Protein AF-A0A7C6AUC5-F1 (afdb_monomer)

Nearest PDB structures (foldseek):
  6z1p-assembly1_BX  TM=3.659E-01  e=3.347E+00  Tetrahymena thermophila SB210

pLDDT: mean 86.04, std 10.65, range [61.38, 98.44]

Solvent-accessible surface area (backbone atoms only — not comparable to full-atom values): 4644 Å² total; per-residue (Å²): 114,72,69,59,54,54,52,52,54,59,59,64,67,70,71,70,77,85,86,69,78,70,68,90,62,86,90,66,55,66,42,82,69,44,78,48,78,56,96,95,39,82,46,77,55,52,45,57,44,37,77,55,64,84,97,54,101,62,69,82,97,41,75,34,52,86,93,113

Secondary structure (DSSP, 8-state):
-HHHHHHHHHHHTT---------S--SSB--S-EEEEETTEEEEE---EEEPPTTSSS-TTSEEETT-

Sequence (68 aa):
MKGYLVLILLFGFTIFEAHAQNPIIRDRFSADPSARVFNGRVYVFPSHDIPVPEGKNLRKGWFCMEDY

Foldseek 3Di:
DVVVVVVVVVVVVPPPDDDDCPPVDDPFDWADWDWDDDPNDIDTDTFRWDQDDPPDPDDHPGTDGPVD

Mean predicted aligned error: 8.71 Å

Structure (mmCIF, N/CA/C/O backbone):
data_AF-A0A7C6AUC5-F1
#
_entry.id   AF-A0A7C6AUC5-F1
#
loop_
_atom_site.group_PDB
_atom_site.id
_atom_site.type_symbol
_atom_site.label_atom_id
_atom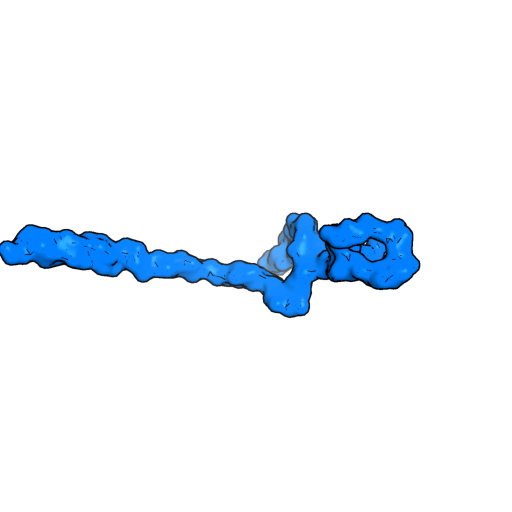_site.label_alt_id
_atom_site.label_comp_id
_atom_site.label_asym_id
_atom_site.label_entity_id
_atom_site.label_seq_id
_atom_site.pdbx_PDB_ins_code
_atom_site.Cartn_x
_atom_site.Cartn_y
_atom_site.Cartn_z
_atom_site.occupancy
_atom_site.B_iso_or_equiv
_atom_site.auth_seq_id
_atom_site.auth_comp_id
_atom_site.auth_asym_id
_atom_site.auth_atom_id
_atom_site.pdbx_PDB_model_num
ATOM 1 N N . MET A 1 1 ? 15.651 -30.966 39.965 1.00 61.38 1 MET A N 1
ATOM 2 C CA . MET A 1 1 ? 14.718 -31.431 38.908 1.00 61.38 1 MET A CA 1
ATOM 3 C C . MET A 1 1 ? 13.440 -30.588 38.809 1.00 61.38 1 MET A C 1
ATOM 5 O O . MET A 1 1 ? 13.141 -30.147 37.713 1.00 61.38 1 MET A O 1
ATOM 9 N N . LYS A 1 2 ? 12.725 -30.277 39.906 1.00 65.06 2 LYS A N 1
ATOM 10 C CA . LYS A 1 2 ? 11.473 -29.477 39.868 1.00 65.06 2 LYS A CA 1
ATOM 11 C C . LYS A 1 2 ? 11.625 -28.035 39.333 1.00 65.06 2 LYS A C 1
ATOM 13 O O . LYS A 1 2 ? 10.741 -27.565 38.634 1.00 65.06 2 LYS A O 1
ATOM 18 N N . GLY A 1 3 ? 12.749 -27.358 39.601 1.00 69.69 3 GLY A N 1
ATOM 19 C CA . GLY A 1 3 ? 12.994 -25.986 39.115 1.00 69.69 3 GLY A CA 1
ATOM 20 C C . GLY A 1 3 ? 13.158 -25.873 37.593 1.00 69.69 3 GLY A C 1
ATOM 21 O O . GLY A 1 3 ? 12.659 -24.931 36.992 1.00 69.69 3 GLY A O 1
ATOM 22 N N . TYR A 1 4 ? 13.770 -26.876 36.954 1.00 78.56 4 TYR A N 1
ATOM 23 C CA . TYR A 1 4 ? 13.887 -26.932 35.493 1.00 78.56 4 TYR A CA 1
ATOM 24 C C . TYR A 1 4 ? 12.526 -27.139 34.816 1.00 78.56 4 TYR A C 1
ATOM 26 O O . TYR A 1 4 ? 12.285 -26.579 33.754 1.00 78.56 4 TYR A O 1
ATOM 34 N N . LEU A 1 5 ? 11.610 -27.875 35.458 1.00 79.12 5 LEU A N 1
ATOM 35 C CA . LEU A 1 5 ? 10.247 -28.073 34.957 1.00 79.12 5 LEU A CA 1
ATOM 36 C C . LEU A 1 5 ? 9.459 -26.752 34.914 1.00 79.12 5 LEU A C 1
ATOM 38 O O . LEU A 1 5 ? 8.774 -26.479 33.935 1.00 79.12 5 LEU A O 1
ATOM 42 N N . VAL A 1 6 ? 9.599 -25.910 35.943 1.00 79.75 6 VAL A N 1
ATOM 43 C CA . VAL A 1 6 ? 8.973 -24.575 35.983 1.00 79.75 6 VAL A CA 1
ATOM 44 C C . VAL A 1 6 ? 9.544 -23.671 34.889 1.00 79.75 6 VAL A C 1
ATOM 46 O O . VAL A 1 6 ? 8.790 -22.974 34.217 1.00 79.75 6 VAL A O 1
ATOM 49 N N . LEU A 1 7 ? 10.859 -23.726 34.663 1.00 77.56 7 LEU A N 1
ATOM 50 C CA . LEU A 1 7 ? 11.513 -22.940 33.617 1.00 77.56 7 LEU A CA 1
ATOM 51 C C . LEU A 1 7 ? 11.039 -23.341 32.207 1.00 77.56 7 LEU A C 1
ATOM 53 O O . LEU A 1 7 ? 10.779 -22.472 31.382 1.00 77.56 7 LEU A O 1
ATOM 57 N N . ILE A 1 8 ? 10.875 -24.645 31.952 1.00 79.88 8 I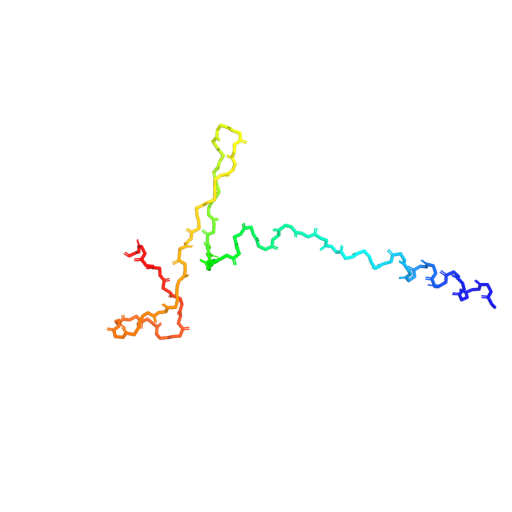LE A N 1
ATOM 58 C CA . ILE A 1 8 ? 10.374 -25.182 30.674 1.00 79.88 8 ILE A CA 1
ATOM 59 C C . ILE A 1 8 ? 8.919 -24.760 30.426 1.00 79.88 8 ILE A C 1
ATOM 61 O O . ILE A 1 8 ? 8.573 -24.397 29.305 1.00 79.88 8 ILE A O 1
ATOM 65 N N . LEU A 1 9 ? 8.074 -24.755 31.462 1.00 74.88 9 LEU A N 1
ATOM 66 C CA . LEU A 1 9 ? 6.679 -24.313 31.347 1.00 74.88 9 LEU A CA 1
ATOM 67 C C . LEU A 1 9 ? 6.565 -22.808 31.061 1.00 74.88 9 LEU A C 1
ATOM 69 O O . LEU A 1 9 ? 5.728 -22.407 30.257 1.00 74.88 9 LEU A O 1
ATOM 73 N N . LEU A 1 10 ? 7.429 -21.985 31.665 1.00 71.25 10 LEU A N 1
ATOM 74 C CA . LEU A 1 10 ? 7.488 -20.546 31.383 1.00 71.25 10 LEU A CA 1
ATOM 75 C C . LEU A 1 10 ? 7.963 -20.260 29.951 1.00 71.25 10 LEU A C 1
ATOM 77 O O . LEU A 1 10 ? 7.391 -19.402 29.287 1.00 71.25 10 LEU A O 1
ATOM 81 N N . PHE A 1 11 ? 8.950 -21.011 29.452 1.00 66.44 11 PHE A N 1
ATOM 82 C CA . PHE A 1 11 ? 9.443 -20.879 28.075 1.00 66.44 11 PHE A CA 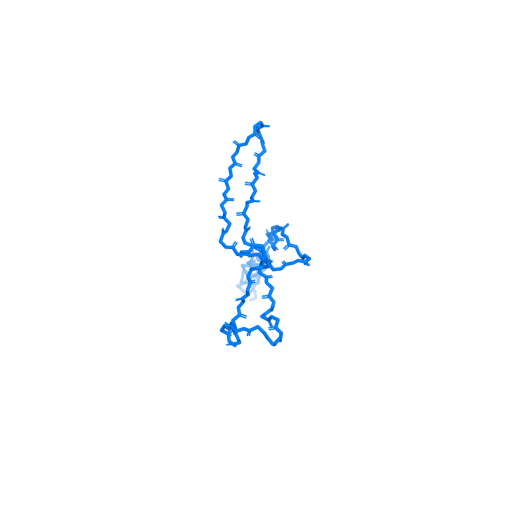1
ATOM 83 C C . PHE A 1 11 ? 8.452 -21.405 27.023 1.00 66.44 11 PHE A C 1
ATOM 85 O O . PHE A 1 11 ? 8.375 -20.872 25.920 1.00 66.44 11 PHE A O 1
ATOM 92 N N . GLY A 1 12 ? 7.669 -22.437 27.353 1.00 66.00 12 GLY A N 1
ATOM 93 C CA . GLY A 1 12 ? 6.631 -22.968 26.464 1.00 66.00 12 GLY A CA 1
ATOM 94 C C . GLY A 1 12 ? 5.451 -22.012 26.257 1.00 66.00 12 GLY A C 1
ATOM 95 O O . GLY A 1 12 ? 4.803 -22.062 25.216 1.00 66.00 12 GLY A O 1
ATOM 96 N N . PHE A 1 13 ? 5.186 -21.114 27.213 1.00 62.47 13 PHE A N 1
ATOM 97 C CA . PHE A 1 13 ? 4.069 -20.167 27.136 1.00 62.47 13 PHE A CA 1
ATOM 98 C C . PHE A 1 13 ? 4.365 -18.947 26.245 1.00 62.47 13 PHE A C 1
ATOM 100 O O . PHE A 1 13 ? 3.444 -18.266 25.802 1.00 62.47 13 PHE A O 1
ATOM 107 N N . THR A 1 14 ? 5.638 -18.667 25.950 1.00 63.03 14 THR A N 1
ATOM 108 C CA . THR A 1 14 ? 6.056 -17.474 25.192 1.00 63.03 14 THR A CA 1
ATOM 109 C C . THR A 1 14 ? 6.112 -17.673 23.674 1.00 63.03 14 THR A C 1
ATOM 111 O O . THR A 1 14 ? 6.487 -16.744 22.969 1.00 63.03 14 THR A O 1
ATOM 114 N N . ILE A 1 15 ? 5.737 -18.847 23.151 1.00 66.81 15 ILE A N 1
ATOM 115 C CA . ILE A 1 15 ? 5.794 -19.165 21.706 1.00 66.81 15 ILE A CA 1
ATOM 116 C C . ILE A 1 15 ? 4.423 -18.986 21.027 1.00 66.81 15 ILE A C 1
ATOM 118 O O . ILE A 1 15 ? 4.043 -19.739 20.134 1.00 66.81 15 ILE A O 1
ATOM 122 N N . PHE A 1 16 ? 3.640 -17.999 21.461 1.00 70.94 16 PHE A N 1
ATOM 123 C CA . PHE A 1 16 ? 2.472 -17.578 20.692 1.00 70.94 16 PHE A CA 1
ATOM 124 C C . PHE A 1 1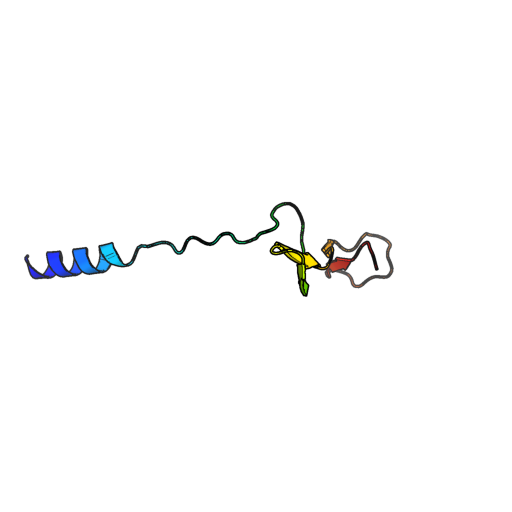6 ? 2.939 -16.645 19.576 1.00 70.94 16 PHE A C 1
ATOM 126 O O . PHE A 1 16 ? 3.185 -15.461 19.802 1.00 70.94 16 PHE A O 1
ATOM 133 N N . GLU A 1 17 ? 3.082 -17.200 18.373 1.00 72.81 17 GLU A N 1
ATOM 134 C CA . GLU A 1 17 ? 3.273 -16.421 17.151 1.00 72.81 17 GLU A CA 1
ATOM 135 C C . GLU A 1 17 ? 2.107 -15.437 16.991 1.00 72.81 17 GLU A C 1
ATOM 137 O O . GLU A 1 17 ? 0.929 -15.811 17.021 1.00 72.81 17 GLU A O 1
ATOM 142 N N . ALA A 1 18 ? 2.433 -14.154 16.851 1.00 76.00 18 ALA A N 1
ATOM 143 C CA . ALA A 1 18 ? 1.437 -13.122 16.623 1.00 76.00 18 ALA A CA 1
ATOM 144 C C . ALA A 1 18 ? 0.910 -13.253 15.187 1.00 76.00 18 ALA A C 1
ATOM 146 O O . ALA A 1 18 ? 1.550 -12.828 14.227 1.00 76.00 18 ALA A O 1
ATOM 147 N N . HIS A 1 19 ? -0.272 -13.845 15.031 1.00 82.94 19 HIS A N 1
ATOM 148 C CA . HIS A 1 19 ? -0.950 -13.899 13.742 1.00 82.94 19 HIS A CA 1
ATOM 149 C C . HIS A 1 19 ? -1.585 -12.544 13.422 1.00 82.94 19 HIS A C 1
ATOM 151 O O . HIS A 1 19 ? -2.399 -12.029 14.188 1.00 82.94 19 HIS A O 1
ATOM 157 N N . ALA A 1 20 ? -1.252 -11.990 12.260 1.00 85.19 20 ALA A N 1
ATOM 158 C CA . ALA A 1 20 ? -1.855 -10.773 11.735 1.00 85.19 20 ALA A CA 1
ATOM 159 C C . ALA A 1 20 ? -2.375 -11.008 10.310 1.00 85.19 20 ALA A C 1
ATOM 161 O O . ALA A 1 20 ? -1.872 -11.851 9.569 1.00 85.19 20 ALA A O 1
ATOM 162 N N . GLN A 1 21 ? -3.416 -10.270 9.916 1.00 89.50 21 GLN A N 1
ATOM 163 C CA . GLN A 1 21 ? -4.025 -10.384 8.584 1.00 89.50 21 GLN A CA 1
ATOM 164 C C . GLN A 1 21 ? -3.215 -9.677 7.485 1.00 89.50 21 GLN A C 1
ATOM 166 O O . GLN A 1 21 ? -3.606 -9.716 6.315 1.00 89.50 21 GLN A O 1
ATOM 171 N N . ASN A 1 22 ? -2.114 -9.015 7.839 1.00 91.19 22 ASN A N 1
ATOM 172 C CA . ASN A 1 22 ? -1.296 -8.246 6.916 1.00 91.19 22 ASN A CA 1
ATOM 173 C C . ASN A 1 22 ? -0.388 -9.139 6.031 1.00 91.19 22 ASN A C 1
ATOM 175 O O . ASN A 1 22 ? -0.077 -10.278 6.381 1.00 91.19 22 ASN A O 1
ATOM 179 N N . PRO A 1 23 ? 0.016 -8.626 4.854 1.00 93.62 23 PRO A N 1
ATOM 180 C CA . PRO A 1 23 ? -0.575 -7.460 4.198 1.00 93.62 23 PRO A CA 1
ATOM 181 C C . PRO A 1 23 ? -2.005 -7.773 3.713 1.00 93.62 23 PRO A C 1
ATOM 183 O O . PRO A 1 23 ? -2.328 -8.908 3.365 1.00 93.62 23 PRO A O 1
ATOM 186 N N . ILE A 1 24 ? -2.883 -6.764 3.731 1.00 93.81 24 ILE A N 1
ATOM 187 C CA . ILE A 1 24 ? -4.295 -6.919 3.323 1.00 93.81 24 ILE A CA 1
ATOM 188 C C . ILE A 1 24 ? -4.465 -7.010 1.798 1.00 93.81 24 ILE A C 1
ATOM 190 O O . ILE A 1 24 ? -5.497 -7.468 1.318 1.00 93.81 24 ILE A O 1
ATOM 194 N N . ILE A 1 25 ? -3.430 -6.621 1.053 1.00 94.31 25 ILE A N 1
ATOM 195 C CA . ILE A 1 25 ? -3.282 -6.761 -0.395 1.00 94.31 25 ILE A CA 1
ATOM 196 C C . ILE A 1 25 ? -1.993 -7.568 -0.616 1.00 94.31 25 ILE A C 1
ATOM 198 O O . ILE A 1 25 ? -0.969 -7.242 -0.020 1.00 94.31 25 ILE A O 1
ATOM 202 N N . ARG A 1 26 ? -2.042 -8.656 -1.397 1.00 94.56 26 ARG A N 1
ATOM 203 C CA . ARG A 1 26 ? -0.923 -9.620 -1.534 1.00 94.56 26 ARG A CA 1
ATOM 204 C C . ARG A 1 26 ? -0.381 -9.764 -2.958 1.00 94.56 26 ARG A C 1
ATOM 206 O O . ARG A 1 26 ? 0.650 -10.397 -3.145 1.00 94.56 26 ARG A O 1
ATOM 213 N N . ASP A 1 27 ? -1.078 -9.212 -3.944 1.00 95.00 27 ASP A N 1
ATOM 214 C CA . ASP A 1 27 ? -0.830 -9.395 -5.378 1.00 95.00 27 ASP A CA 1
ATOM 215 C C . ASP A 1 27 ? -0.188 -8.171 -6.058 1.00 95.00 27 ASP A C 1
ATOM 217 O O . ASP A 1 27 ? 0.184 -8.252 -7.225 1.00 95.00 27 ASP A O 1
ATOM 221 N N . ARG A 1 28 ? -0.052 -7.045 -5.348 1.00 91.69 28 ARG A N 1
ATOM 222 C CA . ARG A 1 28 ? 0.517 -5.785 -5.855 1.00 91.69 28 ARG A CA 1
ATOM 223 C C . ARG A 1 28 ? 1.231 -5.014 -4.749 1.00 91.69 28 ARG A C 1
ATOM 225 O O . ARG A 1 28 ? 0.944 -5.218 -3.567 1.00 91.69 28 ARG A O 1
ATOM 232 N N . PHE A 1 29 ? 2.108 -4.095 -5.140 1.00 93.12 29 PHE A N 1
ATOM 233 C CA . PHE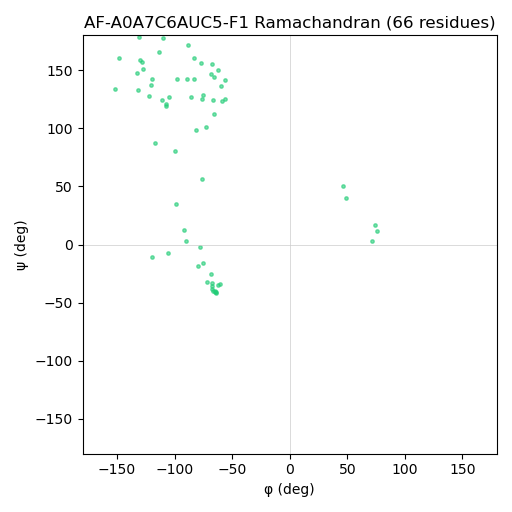 A 1 29 ? 2.667 -3.109 -4.220 1.00 93.12 29 PHE A CA 1
ATOM 234 C C . PHE A 1 29 ? 1.704 -1.931 -4.057 1.00 93.12 29 PHE A C 1
ATOM 236 O O . PHE A 1 29 ? 1.013 -1.527 -4.990 1.00 93.12 29 PHE A O 1
ATOM 243 N N . SER A 1 30 ? 1.627 -1.419 -2.834 1.00 94.06 30 SER A N 1
ATOM 244 C CA . SER A 1 30 ? 0.723 -0.338 -2.458 1.00 94.06 30 SER A CA 1
ATOM 245 C C . SER A 1 30 ? 1.333 0.455 -1.308 1.00 94.06 30 SER A C 1
ATOM 247 O O . SER A 1 30 ? 1.766 -0.167 -0.331 1.00 94.06 30 SER A O 1
ATOM 249 N N . ALA A 1 31 ? 1.321 1.783 -1.384 1.00 92.88 31 ALA A N 1
ATOM 250 C CA . ALA A 1 31 ? 1.811 2.668 -0.330 1.00 92.88 31 ALA A CA 1
ATOM 251 C C . ALA A 1 31 ? 0.790 3.772 -0.007 1.00 92.88 31 ALA A C 1
ATOM 253 O O . ALA A 1 31 ? -0.316 3.799 -0.548 1.00 92.88 31 ALA A O 1
ATOM 254 N N . ASP A 1 32 ? 1.130 4.618 0.965 1.00 94.44 32 ASP A N 1
ATOM 255 C CA . ASP A 1 32 ? 0.379 5.820 1.347 1.00 94.44 32 ASP A CA 1
ATOM 256 C C . ASP A 1 32 ?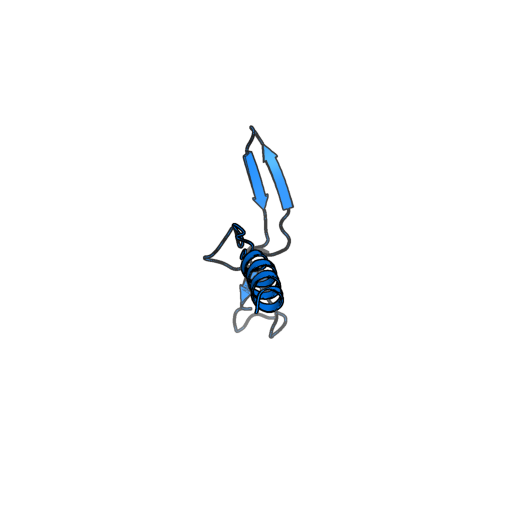 -1.150 5.629 1.487 1.00 94.44 32 ASP A C 1
ATOM 258 O O . ASP A 1 32 ? -1.937 6.393 0.919 1.00 94.44 32 ASP A O 1
ATOM 262 N N . PRO A 1 33 ? -1.618 4.605 2.233 1.00 95.50 33 PRO A N 1
ATOM 263 C CA . PRO A 1 33 ? -3.037 4.298 2.305 1.00 95.50 33 PRO A CA 1
ATOM 264 C C . PRO A 1 33 ? -3.809 5.415 3.007 1.00 95.50 33 PRO A C 1
ATOM 266 O O . PRO A 1 33 ? -3.572 5.724 4.176 1.00 95.50 33 PRO A O 1
ATOM 269 N N . SER A 1 34 ? -4.824 5.947 2.328 1.00 97.38 34 SER A N 1
ATOM 270 C CA . SER A 1 34 ? -5.898 6.695 2.983 1.00 97.38 34 SER A CA 1
ATOM 271 C C . SER A 1 34 ? -7.105 5.784 3.212 1.00 97.38 34 SER A C 1
ATOM 273 O O . SER A 1 34 ? -7.418 4.931 2.384 1.00 97.38 34 SER A O 1
ATOM 275 N N . ALA A 1 35 ? -7.791 5.935 4.345 1.00 97.69 35 ALA A N 1
ATOM 276 C CA . ALA A 1 35 ? -8.942 5.108 4.696 1.00 97.69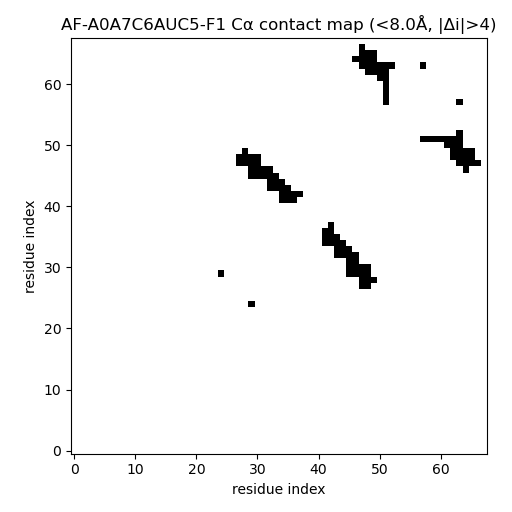 35 ALA A CA 1
ATOM 277 C C . ALA A 1 35 ? -10.195 5.964 4.886 1.00 97.69 35 ALA A C 1
ATOM 279 O O . ALA A 1 35 ? -10.150 7.025 5.513 1.00 97.69 35 ALA A O 1
ATOM 280 N N . ARG A 1 36 ? -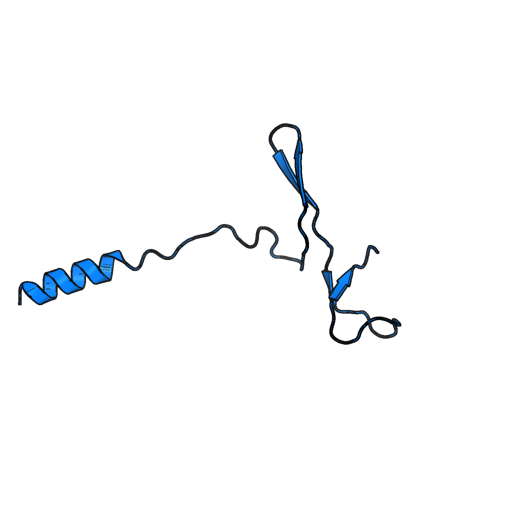11.331 5.494 4.365 1.00 98.38 36 ARG A N 1
ATOM 281 C CA . ARG A 1 36 ? -12.647 6.107 4.585 1.00 98.38 36 ARG A CA 1
ATOM 282 C C . ARG A 1 36 ? -13.673 5.049 4.949 1.00 98.38 36 ARG A C 1
ATOM 284 O O . ARG A 1 36 ? -13.598 3.920 4.474 1.00 98.38 36 ARG A O 1
ATOM 291 N N . VAL A 1 37 ? -14.646 5.426 5.773 1.00 98.38 37 VAL A N 1
ATOM 292 C CA . VAL A 1 37 ? -15.754 4.547 6.151 1.00 98.38 37 VAL A CA 1
ATOM 293 C C . VAL A 1 37 ? -17.021 5.014 5.455 1.00 98.38 37 VAL A C 1
ATOM 295 O O . VAL A 1 37 ? -17.460 6.144 5.658 1.00 98.38 37 VAL A O 1
ATOM 298 N N . PHE A 1 38 ? -17.622 4.132 4.661 1.00 98.44 38 PHE A N 1
ATOM 299 C CA . PHE A 1 38 ? -18.908 4.368 4.008 1.00 98.44 38 PHE A CA 1
ATOM 300 C C . PHE A 1 38 ? -19.809 3.152 4.227 1.00 98.44 38 PHE A C 1
ATOM 302 O O . PHE A 1 38 ? -19.367 2.019 4.044 1.00 98.44 38 PHE A O 1
ATOM 309 N N . ASN A 1 39 ? -21.067 3.365 4.631 1.00 98.00 39 ASN A N 1
ATOM 310 C CA . ASN A 1 39 ? -22.070 2.301 4.817 1.00 98.00 39 ASN A CA 1
ATOM 311 C C . ASN A 1 39 ? -21.570 1.095 5.645 1.00 98.00 39 ASN A C 1
ATOM 313 O O . ASN A 1 39 ? -21.824 -0.058 5.303 1.00 98.00 39 ASN A O 1
ATOM 317 N N . GLY A 1 40 ? -20.806 1.357 6.711 1.00 98.12 40 GLY A N 1
ATOM 318 C CA . GLY A 1 40 ? -20.262 0.314 7.589 1.00 98.12 40 GLY A CA 1
ATOM 319 C C . GLY A 1 40 ? -19.075 -0.474 7.018 1.00 98.12 40 GLY A C 1
ATOM 320 O O . GLY A 1 40 ? -18.704 -1.494 7.591 1.00 98.12 40 GLY A O 1
ATOM 321 N N . ARG A 1 41 ? -18.467 -0.030 5.910 1.00 98.19 41 ARG A N 1
ATOM 322 C CA . ARG A 1 41 ? -17.277 -0.656 5.309 1.00 98.19 41 ARG A CA 1
ATOM 323 C C . ARG A 1 41 ? -16.102 0.314 5.271 1.00 98.19 41 ARG A C 1
ATOM 325 O O . ARG A 1 41 ? -16.288 1.498 4.998 1.00 98.19 41 ARG A O 1
ATOM 332 N N . VAL A 1 42 ? -14.899 -0.207 5.518 1.00 97.62 42 VAL A N 1
ATOM 333 C CA . VAL A 1 42 ? -13.636 0.521 5.336 1.00 97.62 42 VAL A CA 1
ATOM 334 C C . VAL A 1 42 ? -13.191 0.373 3.886 1.00 97.62 42 VAL A C 1
ATOM 336 O O . VAL A 1 42 ? -13.063 -0.739 3.378 1.00 97.62 42 VAL A O 1
ATOM 339 N N . TYR A 1 43 ? -12.937 1.502 3.240 1.00 97.56 43 TYR A N 1
ATOM 340 C CA . TYR A 1 43 ? -12.368 1.603 1.906 1.00 97.56 43 TYR A CA 1
ATOM 341 C C . TYR A 1 43 ? -10.964 2.172 2.039 1.00 97.56 43 TYR A C 1
ATOM 343 O O . TYR A 1 43 ? -10.788 3.239 2.630 1.00 97.56 43 TYR A O 1
ATOM 351 N N . VAL A 1 44 ? -9.982 1.449 1.512 1.00 96.94 44 VAL A N 1
ATOM 352 C CA . VAL A 1 44 ? -8.576 1.855 1.510 1.00 96.94 44 VAL A CA 1
ATOM 353 C C . VAL A 1 44 ? -8.217 2.306 0.099 1.00 96.94 44 VAL A C 1
ATOM 355 O O . VAL A 1 44 ? -8.452 1.569 -0.856 1.00 96.94 44 VAL A O 1
ATOM 358 N N . PHE A 1 45 ? -7.660 3.508 -0.018 1.00 95.44 45 PHE A N 1
ATOM 359 C CA . PHE A 1 45 ? -7.199 4.121 -1.262 1.00 95.44 45 PHE A CA 1
ATOM 360 C C . PHE A 1 45 ? -5.682 4.333 -1.154 1.00 95.44 45 PHE A C 1
ATOM 362 O O . PHE A 1 45 ? -5.259 5.372 -0.633 1.00 95.44 45 PHE A O 1
ATOM 369 N N . PRO A 1 46 ? -4.871 3.328 -1.529 1.00 94.75 46 PRO A N 1
ATOM 370 C CA . PRO A 1 46 ? -3.419 3.445 -1.568 1.00 94.75 46 PRO A CA 1
ATOM 371 C C . PRO A 1 46 ? -2.926 3.979 -2.923 1.00 94.75 46 PRO A C 1
ATOM 373 O O . PRO A 1 46 ? -3.697 4.055 -3.882 1.00 94.75 46 PRO A O 1
ATOM 376 N N . SER A 1 47 ? -1.633 4.284 -3.018 1.00 93.62 47 SER A N 1
ATOM 377 C CA . SER A 1 47 ? -0.934 4.403 -4.300 1.00 93.62 47 SER A CA 1
ATOM 378 C C . SER A 1 47 ? -0.820 3.047 -5.010 1.00 93.62 47 SER A C 1
ATOM 380 O O . SER A 1 47 ? -0.834 1.986 -4.375 1.00 93.62 47 SER A O 1
ATOM 382 N N . HIS A 1 48 ? -0.687 3.086 -6.337 1.00 93.12 48 HIS A N 1
ATOM 383 C CA . HIS A 1 48 ? -0.396 1.928 -7.182 1.00 93.12 48 HIS A CA 1
ATOM 384 C C . HIS A 1 48 ? 1.097 1.916 -7.530 1.00 93.12 48 HIS A C 1
ATOM 386 O O . HIS A 1 48 ? 1.508 2.380 -8.592 1.00 93.12 48 HIS A O 1
ATOM 392 N N . ASP A 1 49 ? 1.914 1.423 -6.601 1.00 93.00 49 ASP A N 1
ATOM 393 C CA . ASP A 1 49 ? 3.366 1.425 -6.766 1.00 93.00 49 ASP A CA 1
ATOM 394 C C . ASP A 1 49 ? 3.811 0.334 -7.751 1.00 93.00 49 ASP A C 1
ATOM 396 O O . ASP A 1 49 ? 3.499 -0.848 -7.589 1.00 93.00 49 ASP A O 1
ATOM 400 N N . ILE A 1 50 ? 4.606 0.726 -8.746 1.00 92.06 50 ILE A N 1
ATOM 401 C CA . ILE A 1 50 ? 5.227 -0.161 -9.733 1.00 92.06 50 ILE A CA 1
ATOM 402 C C . ILE A 1 50 ? 6.733 0.111 -9.849 1.00 92.06 50 ILE A C 1
ATOM 404 O O . ILE A 1 50 ? 7.206 1.205 -9.513 1.00 92.06 50 ILE A O 1
ATOM 408 N N . PRO A 1 51 ? 7.522 -0.852 -10.358 1.00 91.06 51 PRO A N 1
ATOM 409 C CA . PRO A 1 51 ? 8.880 -0.569 -10.796 1.00 91.06 51 PRO A CA 1
ATOM 410 C C . PRO A 1 51 ? 8.888 0.542 -11.851 1.00 91.06 51 PRO A C 1
ATOM 412 O O . PRO A 1 51 ? 8.026 0.589 -12.728 1.00 91.06 51 PRO A O 1
ATOM 415 N N . VAL A 1 52 ? 9.881 1.428 -11.789 1.00 89.94 52 VAL A N 1
ATOM 416 C CA . VAL A 1 52 ? 10.044 2.490 -12.790 1.00 89.94 52 VAL A CA 1
ATOM 417 C C . VAL A 1 52 ? 10.217 1.871 -14.187 1.00 89.94 52 VAL A C 1
ATOM 419 O O . VAL A 1 52 ? 11.152 1.088 -14.374 1.00 89.94 52 VAL A O 1
ATOM 422 N N . PRO A 1 53 ? 9.370 2.228 -15.176 1.00 87.88 53 PRO A N 1
ATOM 423 C CA . PRO A 1 53 ? 9.496 1.699 -16.527 1.00 87.88 53 PRO A CA 1
ATOM 424 C C . PRO A 1 53 ? 10.789 2.178 -17.188 1.00 87.88 53 PRO A C 1
ATOM 426 O O . PRO A 1 53 ? 11.205 3.331 -17.024 1.00 87.88 53 PRO A O 1
ATOM 429 N N . GLU A 1 54 ? 11.398 1.315 -17.998 1.00 89.38 54 GLU A N 1
ATOM 430 C CA . GLU A 1 54 ? 12.547 1.704 -18.812 1.00 89.38 54 GLU A CA 1
ATOM 431 C C . GLU A 1 54 ? 12.177 2.799 -19.823 1.00 89.38 54 GLU A C 1
ATOM 433 O O . GLU A 1 54 ? 11.042 2.909 -20.288 1.00 89.38 54 GLU A O 1
ATOM 438 N N . GLY A 1 55 ? 13.148 3.650 -20.161 1.00 87.06 55 GLY A N 1
ATOM 439 C CA . GLY A 1 55 ? 12.961 4.711 -21.156 1.00 87.06 55 GLY A CA 1
ATOM 440 C C . GLY A 1 55 ? 12.073 5.878 -20.708 1.00 87.06 55 GLY A C 1
ATOM 441 O O . GLY A 1 55 ? 11.855 6.806 -21.485 1.00 87.06 55 GLY A O 1
ATOM 442 N N . LYS A 1 56 ? 11.588 5.888 -19.462 1.00 82.62 56 LYS A N 1
ATOM 443 C CA . LYS A 1 56 ? 10.919 7.051 -18.871 1.00 82.62 56 LYS A CA 1
ATOM 444 C C . LYS A 1 56 ? 11.950 7.961 -18.196 1.00 82.62 56 LYS A C 1
ATOM 446 O O . LYS A 1 56 ? 12.890 7.482 -17.564 1.00 82.62 56 LYS A O 1
ATOM 451 N N . ASN A 1 57 ? 11.769 9.280 -18.298 1.00 88.88 57 ASN A N 1
ATOM 452 C CA . ASN A 1 57 ? 12.600 10.273 -17.600 1.00 88.88 57 ASN A CA 1
ATOM 453 C C . ASN A 1 57 ? 12.218 10.367 -16.108 1.00 88.88 57 ASN A C 1
ATOM 455 O O . ASN A 1 57 ? 11.809 11.415 -15.615 1.00 88.88 57 ASN A O 1
ATOM 459 N N . LEU A 1 58 ? 12.280 9.231 -15.416 1.00 87.88 58 LEU A N 1
ATOM 460 C CA . LEU A 1 58 ? 11.905 9.059 -14.016 1.00 87.88 58 LEU A CA 1
ATOM 461 C C . LEU A 1 58 ? 13.137 8.720 -13.173 1.00 87.88 58 LEU A C 1
ATOM 463 O O . LEU A 1 58 ? 14.202 8.361 -13.684 1.00 87.88 58 LEU A O 1
ATOM 467 N N . ARG A 1 59 ? 12.994 8.826 -11.850 1.00 88.19 59 ARG A N 1
ATOM 468 C CA . ARG A 1 59 ? 14.079 8.524 -10.914 1.00 88.19 59 ARG A CA 1
ATOM 469 C C . ARG A 1 59 ? 14.432 7.035 -10.968 1.00 88.19 59 ARG A C 1
ATOM 471 O O . ARG A 1 59 ? 13.660 6.190 -10.530 1.00 88.19 59 ARG A O 1
ATOM 478 N N . LYS A 1 60 ? 15.632 6.718 -11.458 1.00 84.88 60 LYS A N 1
ATOM 479 C CA . LYS A 1 60 ? 16.148 5.341 -11.496 1.00 84.88 60 LYS A CA 1
ATOM 480 C C . LYS A 1 60 ? 16.234 4.749 -10.083 1.00 84.88 60 LYS A C 1
ATOM 482 O O . LYS A 1 60 ? 16.708 5.419 -9.167 1.00 84.88 60 LYS A O 1
ATOM 487 N N . GLY A 1 61 ? 15.806 3.493 -9.929 1.00 83.50 61 GLY A N 1
ATOM 488 C CA . GLY A 1 61 ? 15.847 2.764 -8.653 1.00 83.50 61 GLY A CA 1
ATOM 489 C C . GLY A 1 61 ? 14.796 3.199 -7.624 1.00 83.50 61 GLY A C 1
ATOM 490 O O . GLY A 1 61 ? 14.961 2.909 -6.443 1.00 83.50 61 GLY A O 1
ATOM 491 N N . TRP A 1 62 ? 13.752 3.916 -8.048 1.00 87.75 62 TRP A N 1
ATOM 492 C CA . TRP A 1 62 ? 12.610 4.288 -7.206 1.00 87.75 62 TRP A CA 1
ATOM 493 C C . TRP A 1 62 ? 11.340 3.529 -7.624 1.00 87.75 62 TRP A C 1
ATOM 495 O O . TRP A 1 62 ? 11.371 2.765 -8.591 1.00 87.75 62 TRP A O 1
ATOM 505 N N . PHE A 1 63 ? 10.234 3.740 -6.907 1.00 87.44 63 PHE A N 1
ATOM 506 C CA . PHE A 1 63 ? 8.901 3.349 -7.372 1.00 87.44 63 PHE A CA 1
ATOM 507 C C . PHE A 1 63 ? 8.316 4.420 -8.303 1.00 87.44 63 PHE A C 1
ATOM 509 O O . PHE A 1 63 ? 8.753 5.574 -8.320 1.00 87.44 63 PHE A O 1
ATOM 516 N N . CYS A 1 64 ? 7.328 4.038 -9.097 1.00 91.19 64 CYS A N 1
ATOM 517 C CA . CYS A 1 64 ? 6.502 4.937 -9.891 1.00 91.19 64 CYS A CA 1
ATOM 518 C C . CYS A 1 64 ? 5.031 4.619 -9.613 1.00 91.19 64 CYS A C 1
ATOM 520 O O . CYS A 1 64 ? 4.719 3.514 -9.182 1.00 91.19 64 CYS A O 1
ATOM 522 N N . MET A 1 65 ? 4.147 5.583 -9.847 1.00 89.75 65 MET A N 1
ATOM 523 C CA . MET A 1 65 ? 2.706 5.369 -9.846 1.00 89.75 65 MET A CA 1
ATOM 524 C C . MET A 1 65 ? 2.238 5.429 -11.294 1.00 89.75 65 MET A C 1
ATOM 526 O O . MET A 1 65 ? 2.443 6.448 -11.945 1.00 89.75 65 MET A O 1
ATOM 530 N N . GLU A 1 66 ? 1.660 4.340 -11.802 1.00 79.12 66 GLU A N 1
ATOM 531 C CA . GLU A 1 66 ? 1.174 4.281 -13.191 1.00 79.12 66 GLU A CA 1
ATOM 532 C C . GLU A 1 66 ? 0.089 5.332 -13.466 1.00 79.12 66 GLU A C 1
ATOM 534 O O . GLU A 1 66 ? 0.029 5.904 -14.551 1.00 79.12 66 GLU A O 1
ATOM 539 N N . ASP A 1 67 ? -0.728 5.607 -12.451 1.00 80.00 67 ASP A N 1
ATOM 540 C CA . ASP A 1 67 ? -1.943 6.412 -12.554 1.00 80.00 67 ASP A CA 1
ATOM 541 C C . ASP A 1 67 ? -1.724 7.916 -12.263 1.00 80.00 67 AS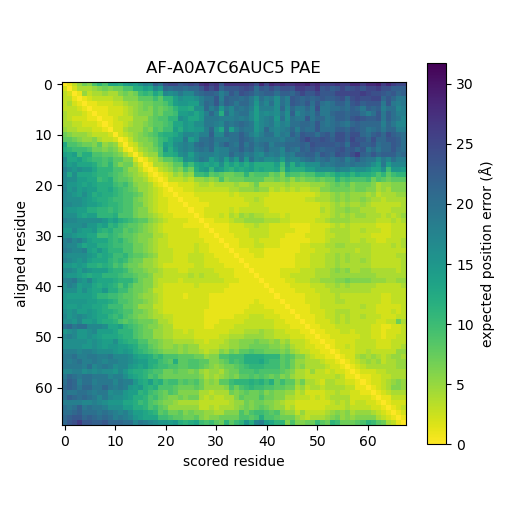P A C 1
ATOM 543 O O . ASP A 1 67 ? -2.697 8.645 -12.056 1.00 80.00 67 ASP A O 1
ATOM 547 N N . TYR A 1 68 ? -0.465 8.376 -12.207 1.00 72.00 68 TYR A N 1
ATOM 548 C CA . TYR A 1 68 ? -0.071 9.773 -11.942 1.00 72.00 68 TYR A CA 1
ATOM 549 C C . TYR A 1 68 ? 0.443 10.471 -13.206 1.00 72.00 68 TYR A C 1
ATOM 551 O O . TYR A 1 68 ? 0.043 11.637 -13.432 1.00 72.00 68 TYR A O 1
#

Radius of gyration: 22.62 Å; Cα contacts (8 Å, |Δi|>4): 58; chains: 1; bounding box: 38×42×61 Å